Protein AF-A0A0G1X2Y5-F1 (afdb_monomer)

Structure (mmCIF, N/CA/C/O b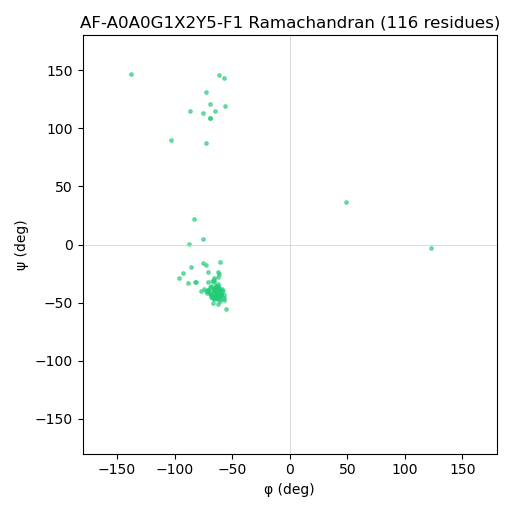ackbone):
data_AF-A0A0G1X2Y5-F1
#
_entry.id   AF-A0A0G1X2Y5-F1
#
loop_
_atom_site.group_PDB
_atom_site.id
_atom_site.type_symbol
_atom_site.label_atom_id
_atom_site.label_alt_id
_atom_site.label_comp_id
_atom_site.label_asym_id
_atom_site.label_entity_id
_atom_site.label_seq_id
_atom_site.pdbx_PDB_ins_code
_atom_site.Cartn_x
_atom_site.Cartn_y
_atom_site.Cartn_z
_atom_site.occupancy
_atom_site.B_iso_or_equiv
_atom_site.auth_seq_id
_atom_site.auth_comp_id
_atom_site.auth_asym_id
_atom_site.auth_atom_id
_atom_site.pdbx_PDB_model_num
ATOM 1 N N . MET A 1 1 ? 16.582 -7.481 -58.468 1.00 54.25 1 MET A N 1
ATOM 2 C CA . 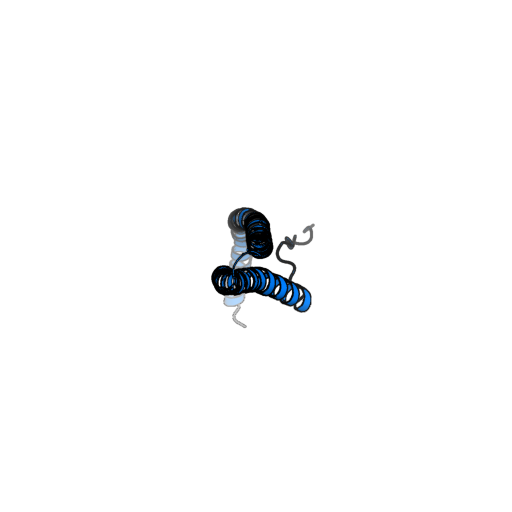MET A 1 1 ? 16.882 -6.993 -57.101 1.00 54.25 1 MET A CA 1
ATOM 3 C C . MET A 1 1 ? 17.859 -5.826 -57.211 1.00 54.25 1 MET A C 1
ATOM 5 O O . MET A 1 1 ? 18.912 -5.994 -57.813 1.00 54.25 1 MET A O 1
ATOM 9 N N . ASN A 1 2 ? 17.470 -4.622 -56.777 1.00 68.00 2 ASN A N 1
ATOM 10 C CA . ASN A 1 2 ? 18.220 -3.394 -57.066 1.00 68.00 2 ASN A CA 1
ATOM 11 C C . ASN A 1 2 ? 19.487 -3.320 -56.196 1.00 68.00 2 ASN A C 1
ATOM 13 O O . ASN A 1 2 ? 19.404 -3.183 -54.977 1.00 68.00 2 ASN A O 1
ATOM 17 N N . ARG A 1 3 ? 20.664 -3.406 -56.824 1.00 73.50 3 ARG A N 1
ATOM 18 C CA . ARG A 1 3 ? 21.982 -3.468 -56.164 1.00 73.50 3 ARG A CA 1
ATOM 19 C C . ARG A 1 3 ? 22.292 -2.230 -55.302 1.00 73.50 3 ARG A C 1
ATOM 21 O O . ARG A 1 3 ? 23.191 -2.279 -54.472 1.00 73.50 3 ARG A O 1
ATOM 28 N N . ASN A 1 4 ? 21.538 -1.141 -55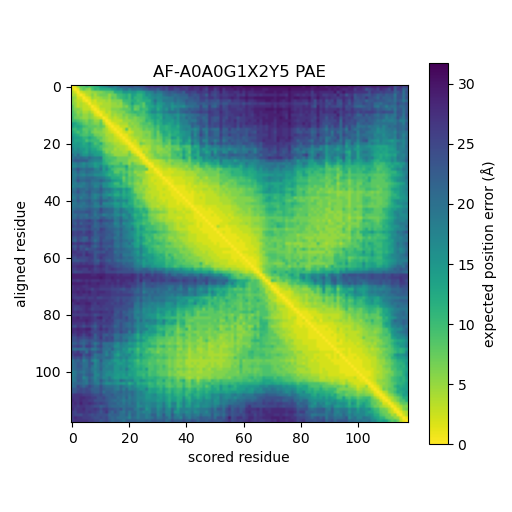.475 1.00 64.94 4 ASN A N 1
ATOM 29 C CA . ASN A 1 4 ? 21.641 0.081 -54.674 1.00 64.94 4 ASN A CA 1
ATOM 30 C C . ASN A 1 4 ? 20.884 -0.006 -53.335 1.00 64.94 4 ASN A C 1
ATOM 32 O O . ASN A 1 4 ? 21.384 0.514 -52.346 1.00 64.94 4 ASN A O 1
ATOM 36 N N . LEU A 1 5 ? 19.761 -0.738 -53.264 1.00 71.62 5 LEU A N 1
ATOM 37 C CA . LE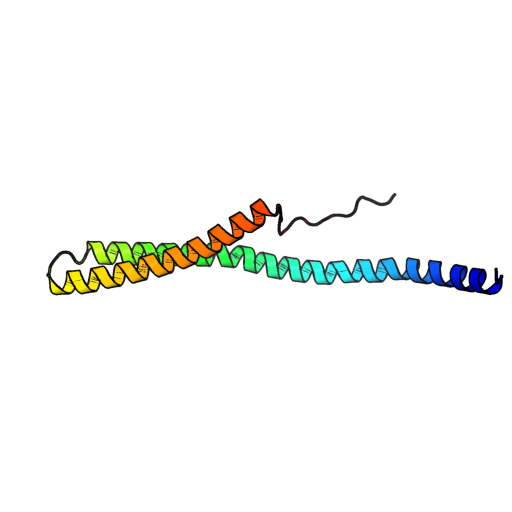U A 1 5 ? 19.017 -0.963 -52.010 1.00 71.62 5 LEU A CA 1
ATOM 38 C C . LEU A 1 5 ? 19.821 -1.799 -51.004 1.00 71.62 5 LEU A C 1
ATOM 40 O O . LEU A 1 5 ? 19.729 -1.595 -49.798 1.00 71.62 5 LEU A O 1
ATOM 44 N N . GLN A 1 6 ? 20.653 -2.718 -51.499 1.00 69.56 6 GLN A N 1
ATOM 45 C CA . GLN A 1 6 ? 21.535 -3.522 -50.650 1.00 69.56 6 GLN A CA 1
ATOM 46 C C . GLN A 1 6 ? 22.682 -2.695 -50.060 1.00 69.56 6 GLN A C 1
ATOM 48 O O . GLN A 1 6 ? 23.095 -2.938 -48.932 1.00 69.56 6 GLN A O 1
ATOM 53 N N . LYS A 1 7 ? 23.162 -1.679 -50.788 1.00 64.25 7 LYS A N 1
ATOM 54 C CA . LYS A 1 7 ? 24.212 -0.768 -50.312 1.00 64.25 7 LYS A CA 1
ATOM 55 C C . LYS A 1 7 ? 23.688 0.223 -49.276 1.00 64.25 7 LYS A C 1
ATOM 57 O O . LYS A 1 7 ? 24.381 0.492 -48.303 1.00 64.25 7 LYS A O 1
ATOM 62 N N . THR A 1 8 ? 22.464 0.726 -49.450 1.00 65.19 8 THR A N 1
ATOM 63 C CA . THR A 1 8 ? 21.828 1.603 -48.456 1.00 65.19 8 THR A CA 1
ATOM 64 C C . THR A 1 8 ? 21.458 0.837 -47.190 1.00 65.19 8 THR A C 1
ATOM 66 O O . THR A 1 8 ? 21.715 1.323 -46.095 1.00 65.19 8 THR A O 1
ATOM 69 N N . ALA A 1 9 ? 20.945 -0.392 -47.313 1.00 62.88 9 ALA A N 1
ATOM 70 C CA . ALA A 1 9 ? 20.699 -1.260 -46.161 1.00 62.88 9 ALA A CA 1
ATOM 71 C C . ALA A 1 9 ? 22.002 -1.606 -45.413 1.00 62.88 9 ALA A C 1
ATOM 73 O O . ALA A 1 9 ? 22.048 -1.504 -44.191 1.00 62.88 9 ALA A O 1
ATOM 74 N N . ALA A 1 10 ? 23.083 -1.919 -46.136 1.00 67.81 10 ALA A N 1
ATOM 75 C CA . ALA A 1 10 ? 24.391 -2.205 -45.542 1.00 67.81 10 ALA A CA 1
ATOM 76 C C . ALA A 1 10 ? 25.000 -1.018 -44.769 1.00 67.81 10 ALA A C 1
ATOM 78 O O . ALA A 1 10 ? 25.813 -1.242 -43.878 1.00 67.81 10 ALA A O 1
ATOM 79 N N . TRP A 1 11 ? 24.608 0.224 -45.074 1.00 65.50 11 TRP A N 1
ATOM 80 C CA . TRP A 1 11 ? 25.091 1.422 -44.373 1.00 65.50 11 TRP A CA 1
ATOM 81 C C . TRP A 1 11 ? 24.191 1.847 -43.198 1.00 65.50 11 TRP A C 1
ATOM 83 O O . TRP A 1 11 ? 24.664 2.453 -42.241 1.00 65.50 11 TRP A O 1
ATOM 93 N N . LEU A 1 12 ? 22.905 1.479 -43.225 1.00 69.19 12 LEU A N 1
ATOM 94 C CA . LEU A 1 12 ? 21.943 1.782 -42.156 1.00 69.19 12 LEU A CA 1
ATOM 95 C C . LEU A 1 12 ? 22.031 0.810 -40.966 1.00 69.19 12 LEU A C 1
ATOM 97 O O . LEU A 1 12 ? 21.821 1.220 -39.826 1.00 69.19 12 LEU A O 1
ATOM 101 N N . ILE A 1 13 ? 22.383 -0.458 -41.204 1.00 70.62 13 ILE A N 1
ATOM 102 C CA . ILE A 1 13 ? 22.492 -1.482 -40.147 1.00 70.62 13 ILE A CA 1
ATOM 103 C C . ILE A 1 13 ? 23.581 -1.141 -39.101 1.00 70.62 13 ILE A C 1
ATOM 105 O O . ILE A 1 13 ? 23.273 -1.186 -37.910 1.00 70.62 13 ILE A O 1
ATOM 109 N N . PRO A 1 14 ? 24.811 -0.727 -39.472 1.00 70.81 14 PRO A N 1
ATOM 110 C CA . PRO A 1 14 ? 25.836 -0.330 -38.503 1.00 70.81 14 PRO A CA 1
ATOM 111 C C . PRO A 1 14 ? 25.440 0.914 -37.702 1.00 70.81 14 PRO A C 1
ATOM 113 O O . PRO A 1 14 ? 25.701 0.978 -36.506 1.00 70.81 14 PRO A O 1
ATOM 116 N N . SER A 1 15 ? 24.770 1.883 -38.336 1.00 67.56 15 SER A N 1
ATOM 117 C CA . SER A 1 15 ? 24.283 3.095 -37.664 1.00 67.56 15 SER A CA 1
ATOM 118 C C . SER A 1 15 ? 23.255 2.782 -36.578 1.00 67.56 15 SER A C 1
ATOM 120 O O . SER A 1 15 ? 23.249 3.442 -35.544 1.00 67.56 15 SER A O 1
ATOM 122 N N . LEU A 1 16 ? 22.391 1.788 -36.801 1.00 72.19 16 LEU A N 1
ATOM 123 C CA . LEU A 1 16 ? 21.417 1.347 -35.806 1.00 72.19 16 LEU A CA 1
ATOM 124 C C . LEU A 1 16 ? 22.100 0.595 -34.658 1.00 72.19 16 LEU A C 1
ATOM 126 O O . LEU A 1 16 ? 21.788 0.848 -33.501 1.00 72.19 16 LEU A O 1
ATOM 130 N N . VAL A 1 17 ? 23.076 -0.267 -34.966 1.00 77.06 17 VAL A N 1
ATOM 131 C CA . VAL A 1 17 ? 23.857 -1.014 -33.963 1.00 77.06 17 VAL A CA 1
ATOM 132 C C . VAL A 1 17 ? 24.697 -0.078 -33.088 1.00 77.06 17 VAL A C 1
ATOM 134 O O . VAL A 1 17 ? 24.780 -0.285 -31.883 1.00 77.06 17 VAL A O 1
ATOM 137 N N . LEU A 1 18 ? 25.255 0.991 -33.659 1.00 73.94 18 LEU A N 1
ATOM 138 C CA . LEU A 1 18 ? 25.996 2.023 -32.923 1.00 73.94 18 LEU A CA 1
ATOM 139 C C . LEU A 1 18 ? 25.094 2.936 -32.077 1.00 73.94 18 LEU A C 1
ATOM 141 O O . LEU A 1 18 ? 25.590 3.592 -31.164 1.00 73.94 18 LEU A O 1
ATOM 145 N N . ALA A 1 19 ? 23.786 2.968 -32.345 1.00 69.00 19 ALA A N 1
ATOM 146 C CA . ALA A 1 19 ? 22.810 3.683 -31.526 1.00 69.00 19 ALA A CA 1
ATOM 147 C C . ALA A 1 19 ? 22.292 2.842 -30.342 1.00 69.00 19 ALA A C 1
ATOM 149 O O . ALA A 1 19 ? 21.809 3.414 -29.364 1.00 69.00 19 ALA A O 1
ATOM 150 N N . LEU A 1 20 ? 22.436 1.507 -30.377 1.00 70.62 20 LEU A N 1
ATOM 151 C CA . LEU A 1 20 ? 22.011 0.619 -29.283 1.00 70.62 20 LEU A CA 1
ATOM 152 C C . LEU A 1 20 ? 22.664 0.968 -27.933 1.00 70.62 20 LEU A C 1
ATOM 154 O O . LEU A 1 20 ? 21.929 1.036 -26.951 1.00 70.62 20 LEU A O 1
ATOM 158 N N . PRO A 1 21 ? 23.980 1.264 -27.837 1.00 74.44 21 PRO A N 1
ATOM 159 C CA . PRO A 1 21 ? 24.603 1.621 -26.563 1.00 74.44 21 PRO A CA 1
ATOM 160 C C . PRO A 1 21 ? 24.030 2.901 -25.946 1.00 74.44 21 PRO A C 1
ATOM 162 O O . PRO A 1 21 ? 23.920 2.992 -24.728 1.00 74.44 21 PRO A O 1
ATOM 165 N N . VAL A 1 22 ? 23.629 3.879 -26.766 1.00 75.50 22 VAL A N 1
ATOM 166 C CA . VAL A 1 22 ? 23.036 5.141 -26.288 1.00 75.50 22 VAL A CA 1
ATOM 167 C C . VAL A 1 22 ? 21.628 4.904 -25.734 1.00 75.50 22 VAL A C 1
ATOM 169 O O . VAL A 1 22 ? 21.282 5.454 -24.692 1.00 75.50 22 VAL A O 1
ATOM 172 N N . VAL A 1 23 ? 20.845 4.029 -26.375 1.00 72.81 23 VAL A N 1
ATOM 173 C CA . VAL A 1 23 ? 19.513 3.623 -25.890 1.00 72.81 23 VAL A CA 1
ATOM 174 C C . VAL A 1 23 ? 19.618 2.799 -24.601 1.00 72.81 23 VAL A C 1
ATOM 176 O O . VAL A 1 23 ? 18.877 3.058 -23.659 1.00 72.81 23 VAL A O 1
ATOM 179 N N . VAL A 1 24 ? 20.579 1.871 -24.524 1.00 71.69 24 VAL A N 1
ATOM 180 C CA . VAL A 1 24 ? 20.852 1.075 -23.313 1.00 71.69 24 VAL A CA 1
ATOM 181 C C . VAL A 1 24 ? 21.328 1.963 -22.161 1.00 71.69 24 VAL A C 1
ATOM 183 O O . VAL A 1 24 ? 20.910 1.780 -21.023 1.00 71.69 24 VAL A O 1
ATOM 186 N N . SER A 1 25 ? 22.162 2.965 -22.443 1.00 67.62 25 SER A N 1
ATOM 187 C CA . SER A 1 25 ? 22.679 3.865 -21.404 1.00 67.62 25 SER A CA 1
ATOM 188 C C . SER A 1 25 ? 21.586 4.770 -20.825 1.00 67.62 25 SER A C 1
ATOM 190 O O . SER A 1 25 ? 21.567 4.982 -19.618 1.00 67.62 25 SER A O 1
ATOM 192 N N . ALA A 1 26 ? 20.635 5.232 -21.648 1.00 66.19 26 ALA A N 1
ATOM 193 C CA . ALA A 1 26 ? 19.488 6.028 -21.194 1.00 66.19 26 ALA A CA 1
ATOM 194 C C . ALA A 1 26 ? 18.459 5.219 -20.377 1.00 66.19 26 ALA A C 1
ATOM 196 O O . ALA A 1 26 ? 17.714 5.785 -19.577 1.00 66.19 26 ALA A O 1
ATOM 197 N N . GLN A 1 27 ? 18.414 3.897 -20.562 1.00 68.38 27 GLN A N 1
ATOM 198 C CA . GLN A 1 27 ? 17.501 3.015 -19.837 1.00 68.38 27 GLN A CA 1
ATOM 199 C C . GLN A 1 27 ? 17.868 2.917 -18.348 1.00 68.38 27 GLN A C 1
ATOM 201 O O . GLN A 1 27 ? 16.980 2.921 -17.501 1.00 68.38 27 GLN A O 1
ATOM 206 N N . ASN A 1 28 ? 19.165 2.946 -18.022 1.00 71.19 28 ASN A N 1
ATOM 207 C CA . ASN A 1 28 ? 19.655 2.847 -16.643 1.00 71.19 28 ASN A CA 1
ATOM 208 C C . ASN A 1 28 ? 19.231 4.040 -15.766 1.00 71.19 28 ASN A C 1
ATOM 210 O O . ASN A 1 28 ? 18.899 3.866 -14.592 1.00 71.19 28 ASN A O 1
ATOM 214 N N . ASP A 1 29 ? 19.200 5.252 -16.326 1.00 77.38 29 ASP A N 1
ATOM 215 C CA . ASP A 1 29 ? 18.784 6.450 -15.586 1.00 77.38 29 ASP A CA 1
ATOM 216 C C . ASP A 1 29 ? 17.274 6.436 -15.300 1.00 77.38 29 ASP A C 1
ATOM 218 O O . ASP A 1 29 ? 16.830 6.775 -14.207 1.00 77.38 29 ASP A O 1
ATOM 222 N N . VAL A 1 30 ? 16.458 5.980 -16.252 1.00 77.31 30 VAL A N 1
ATOM 223 C CA . VAL A 1 30 ? 15.003 5.874 -16.059 1.00 77.31 30 VAL A CA 1
ATOM 224 C C . VAL A 1 30 ? 14.651 4.719 -15.116 1.00 77.31 30 VAL A C 1
ATOM 226 O O . VAL A 1 30 ? 13.782 4.875 -14.257 1.00 77.31 30 VAL A O 1
ATOM 229 N N . GLU A 1 31 ? 15.338 3.581 -15.229 1.00 80.19 31 GLU A N 1
ATOM 230 C CA . GLU A 1 31 ? 15.151 2.432 -14.338 1.00 80.19 31 GLU A CA 1
ATOM 231 C C . GLU A 1 31 ? 15.592 2.724 -12.904 1.00 80.19 31 GLU A C 1
ATOM 233 O O . GLU A 1 31 ? 14.912 2.296 -11.972 1.00 80.19 31 GLU A O 1
ATOM 238 N N . SER A 1 32 ? 16.670 3.488 -12.704 1.00 79.38 32 SER A N 1
ATOM 239 C CA . SER A 1 32 ? 17.107 3.888 -11.361 1.00 79.38 32 SER A CA 1
ATOM 240 C C . SER A 1 32 ? 16.109 4.834 -10.693 1.00 79.38 32 SER A C 1
ATOM 242 O O . SER A 1 32 ? 15.710 4.584 -9.557 1.00 79.38 32 SER A O 1
ATOM 244 N N . LEU A 1 33 ? 15.597 5.840 -11.412 1.00 81.50 33 LEU A N 1
ATOM 245 C CA . LEU A 1 33 ? 14.558 6.737 -10.894 1.00 81.50 33 LEU A CA 1
ATOM 246 C C . LEU A 1 33 ? 13.252 5.994 -10.577 1.00 81.50 33 LEU A C 1
ATOM 248 O O . LEU A 1 33 ? 12.649 6.212 -9.525 1.00 81.50 33 LEU A O 1
ATOM 252 N N . LEU A 1 34 ? 12.812 5.096 -11.464 1.00 83.62 34 LEU A N 1
ATOM 253 C CA . LEU A 1 34 ? 11.641 4.249 -11.218 1.00 83.62 34 LEU A CA 1
ATOM 254 C C . LEU A 1 34 ? 11.871 3.297 -10.041 1.00 83.62 34 LEU A C 1
ATOM 256 O O . LEU A 1 34 ? 10.962 3.109 -9.235 1.00 83.62 34 LEU A O 1
ATOM 260 N N . GLY A 1 35 ? 13.069 2.725 -9.922 1.00 82.19 35 GLY A N 1
ATOM 261 C CA . GLY A 1 35 ? 13.474 1.869 -8.811 1.00 82.19 35 GLY A CA 1
ATOM 262 C C . GLY A 1 35 ? 13.449 2.605 -7.473 1.00 82.19 35 GLY A C 1
ATOM 263 O O . GLY A 1 35 ? 12.911 2.078 -6.499 1.00 82.19 35 GLY A O 1
ATOM 264 N N . ASP A 1 36 ? 13.936 3.844 -7.437 1.00 85.50 36 ASP A N 1
ATOM 265 C CA . ASP A 1 36 ? 13.915 4.687 -6.244 1.00 85.50 36 ASP A CA 1
ATOM 266 C C . ASP A 1 36 ? 12.485 5.060 -5.845 1.00 85.50 36 ASP A C 1
ATOM 268 O O . ASP A 1 36 ? 12.088 4.836 -4.700 1.00 85.50 36 ASP A O 1
ATOM 272 N N . VAL A 1 37 ? 11.669 5.557 -6.783 1.00 86.19 37 VAL A N 1
ATOM 273 C CA . VAL A 1 37 ? 10.252 5.882 -6.527 1.00 86.19 37 VAL A CA 1
ATOM 274 C C . VAL A 1 37 ? 9.501 4.657 -6.025 1.00 86.19 37 VAL A C 1
ATOM 276 O O . VAL A 1 37 ? 8.773 4.721 -5.033 1.00 86.19 37 VAL A O 1
ATOM 279 N N . ARG A 1 38 ? 9.710 3.518 -6.679 1.00 85.50 38 ARG A N 1
ATOM 280 C CA . ARG A 1 38 ? 9.109 2.257 -6.280 1.00 85.50 38 ARG A CA 1
ATOM 281 C C . ARG A 1 38 ? 9.540 1.850 -4.874 1.00 85.50 38 ARG A C 1
ATOM 283 O O . ARG A 1 38 ? 8.688 1.470 -4.083 1.00 85.50 38 ARG A O 1
ATOM 290 N N . ARG A 1 39 ? 10.825 1.967 -4.536 1.00 85.56 39 ARG A N 1
ATOM 291 C CA . ARG A 1 39 ? 11.337 1.655 -3.196 1.00 85.56 39 ARG A CA 1
ATOM 292 C C . ARG A 1 39 ? 10.663 2.507 -2.122 1.00 85.56 39 ARG A C 1
ATOM 294 O O . ARG A 1 39 ? 10.354 1.992 -1.049 1.00 85.56 39 ARG A O 1
ATOM 301 N N . TRP A 1 40 ? 10.399 3.782 -2.409 1.00 87.12 40 TRP A N 1
ATOM 302 C CA . TRP A 1 40 ? 9.629 4.645 -1.512 1.00 87.12 40 TRP A CA 1
ATOM 303 C C . TRP A 1 40 ? 8.174 4.188 -1.376 1.00 87.12 40 TRP A C 1
ATOM 305 O O . TRP A 1 40 ? 7.668 4.127 -0.258 1.00 87.12 40 TRP A O 1
ATOM 315 N N . LEU A 1 41 ? 7.509 3.825 -2.477 1.00 84.62 41 LEU A N 1
ATOM 316 C CA . LEU A 1 41 ? 6.130 3.320 -2.459 1.00 84.62 41 LEU A CA 1
ATOM 317 C C . LEU A 1 41 ? 6.004 1.982 -1.714 1.00 84.62 41 LEU A C 1
ATOM 319 O O . LEU A 1 41 ? 5.125 1.843 -0.863 1.00 84.62 41 LEU A O 1
ATOM 323 N N . ASP A 1 42 ? 6.905 1.037 -1.986 1.00 85.06 42 ASP A N 1
ATOM 324 C CA . ASP A 1 42 ? 6.954 -0.285 -1.351 1.00 85.06 42 ASP A CA 1
ATOM 325 C C . ASP A 1 42 ? 7.188 -0.168 0.168 1.00 85.06 42 ASP A C 1
ATOM 327 O O . ASP A 1 42 ? 6.762 -1.033 0.929 1.00 8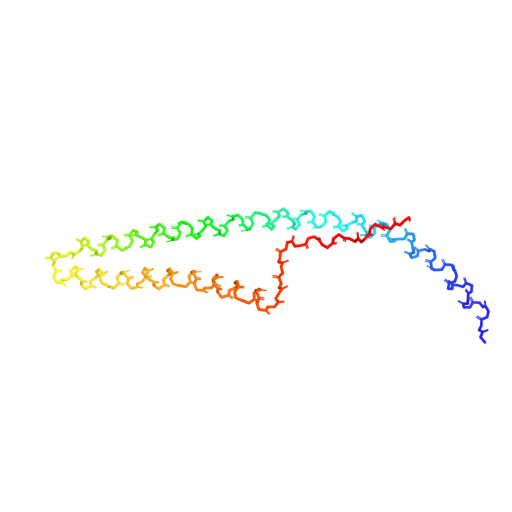5.06 42 ASP A O 1
ATOM 331 N N . LEU A 1 43 ? 7.809 0.924 0.629 1.00 87.62 43 LEU A N 1
ATOM 332 C CA . LEU A 1 43 ? 8.006 1.227 2.049 1.00 87.62 43 LEU A CA 1
ATOM 333 C C . LEU A 1 43 ? 6.829 2.007 2.660 1.00 87.62 43 LEU A C 1
ATOM 335 O O . LEU A 1 43 ? 6.487 1.809 3.825 1.00 87.62 43 LEU A O 1
ATOM 339 N N . LEU A 1 44 ? 6.170 2.865 1.880 1.00 87.25 44 LEU A N 1
ATOM 340 C CA . LEU A 1 44 ? 5.047 3.689 2.332 1.00 87.25 44 LEU A CA 1
ATOM 341 C C . LEU A 1 44 ? 3.793 2.852 2.616 1.00 87.25 44 LEU A C 1
ATOM 343 O O . LEU A 1 44 ? 3.111 3.054 3.621 1.00 87.25 44 LEU A O 1
ATOM 347 N N . VAL A 1 45 ? 3.505 1.891 1.743 1.00 86.06 45 VAL A N 1
ATOM 348 C CA . VAL A 1 45 ? 2.352 0.989 1.839 1.00 86.06 45 VAL A CA 1
ATOM 349 C C . VAL A 1 45 ? 2.287 0.226 3.176 1.00 86.06 45 VAL A C 1
ATOM 351 O O . VAL A 1 45 ? 1.267 0.340 3.864 1.00 86.06 45 VAL A O 1
ATOM 354 N N . PRO A 1 46 ? 3.326 -0.519 3.609 1.00 82.88 46 PRO A N 1
ATOM 355 C CA . PRO A 1 46 ? 3.292 -1.243 4.879 1.00 82.88 46 PRO A CA 1
ATOM 356 C C . PRO A 1 46 ? 3.225 -0.308 6.093 1.00 82.88 46 PRO A C 1
ATOM 358 O O . PRO A 1 46 ? 2.616 -0.665 7.101 1.00 82.88 46 PRO A O 1
ATOM 361 N N . ILE A 1 47 ? 3.775 0.909 6.004 1.00 89.06 47 ILE A N 1
ATOM 362 C CA . ILE A 1 47 ? 3.641 1.919 7.065 1.00 89.06 47 ILE A CA 1
ATOM 363 C C . ILE A 1 47 ? 2.182 2.369 7.202 1.00 89.06 47 ILE A C 1
ATOM 365 O O . ILE A 1 47 ? 1.656 2.397 8.315 1.00 89.06 47 ILE A O 1
ATOM 369 N N . LEU A 1 48 ? 1.505 2.671 6.089 1.00 85.31 48 LEU A N 1
ATOM 370 C CA . LEU A 1 48 ? 0.077 3.010 6.091 1.00 85.31 48 LEU A CA 1
ATOM 371 C C . LEU A 1 48 ? -0.776 1.864 6.644 1.00 85.31 48 LEU A C 1
ATOM 373 O O . LEU A 1 48 ? -1.688 2.112 7.431 1.00 85.31 48 LEU A O 1
ATOM 377 N N . MET A 1 49 ? -0.449 0.619 6.291 1.00 85.19 49 MET A N 1
ATOM 378 C CA . MET A 1 49 ? -1.094 -0.573 6.852 1.00 85.19 49 MET A CA 1
ATOM 379 C C . MET A 1 49 ? -0.886 -0.672 8.370 1.00 85.19 49 MET A C 1
ATOM 381 O O . MET A 1 49 ? -1.842 -0.920 9.103 1.00 85.19 49 MET A O 1
ATOM 385 N N . GLY A 1 50 ? 0.334 -0.425 8.861 1.00 87.00 50 GLY A N 1
ATOM 386 C CA . GLY A 1 50 ? 0.648 -0.422 10.292 1.00 87.00 50 GLY A CA 1
ATOM 387 C C . GLY A 1 50 ? -0.111 0.660 11.064 1.00 87.00 50 GLY A C 1
ATOM 388 O O . GLY A 1 50 ? -0.709 0.379 12.101 1.00 87.00 50 GLY A O 1
ATOM 389 N N . ILE A 1 51 ? -0.159 1.884 10.533 1.00 86.75 51 ILE A N 1
ATOM 390 C CA . ILE A 1 51 ? -0.936 2.985 11.120 1.00 86.75 51 ILE A CA 1
ATOM 391 C C . ILE A 1 51 ? -2.434 2.646 11.100 1.00 86.75 51 ILE A C 1
ATOM 393 O O . ILE A 1 51 ? -3.109 2.789 12.119 1.00 86.75 51 ILE A O 1
ATOM 397 N N . GLY A 1 52 ? -2.951 2.136 9.979 1.00 81.75 52 GLY A N 1
ATOM 398 C CA . GLY A 1 52 ? -4.345 1.706 9.846 1.00 81.75 52 GLY A CA 1
ATOM 399 C C . GLY A 1 52 ? -4.733 0.622 10.856 1.00 81.75 52 GLY A C 1
ATOM 400 O O . GLY A 1 52 ? -5.804 0.701 11.459 1.00 81.75 52 GLY A O 1
ATOM 401 N N . LEU A 1 53 ? -3.842 -0.340 11.114 1.00 84.12 53 LEU A N 1
ATOM 402 C CA . LEU A 1 53 ? -4.038 -1.371 12.133 1.00 84.12 53 LEU A CA 1
ATOM 403 C C . LEU A 1 53 ? -4.128 -0.777 13.546 1.00 84.12 53 LEU A C 1
ATOM 405 O O . LEU A 1 53 ? -4.987 -1.181 14.327 1.00 84.12 53 LEU A O 1
ATOM 409 N N . ILE A 1 54 ? -3.286 0.206 13.874 1.00 87.56 54 ILE A N 1
ATOM 410 C CA . ILE A 1 54 ? -3.327 0.885 15.178 1.00 87.56 54 ILE A CA 1
ATOM 411 C C . ILE A 1 54 ? -4.670 1.604 15.370 1.00 87.56 54 ILE A C 1
ATOM 413 O O . ILE A 1 54 ? -5.300 1.453 16.418 1.00 87.56 54 ILE A O 1
ATOM 417 N N . PHE A 1 55 ? -5.147 2.335 14.358 1.00 80.81 55 PHE A N 1
ATOM 418 C CA . PHE A 1 55 ? -6.455 3.000 14.410 1.00 80.81 55 PHE A CA 1
ATOM 419 C C . PHE A 1 55 ? -7.616 2.007 14.520 1.00 80.81 55 PHE A C 1
ATOM 421 O O . PHE A 1 55 ? -8.563 2.251 15.271 1.00 80.81 55 PHE A O 1
ATOM 428 N N . PHE A 1 56 ? -7.529 0.871 13.827 1.00 81.06 56 PHE A N 1
ATOM 429 C CA . PHE A 1 56 ? -8.508 -0.205 13.940 1.00 81.06 56 PHE A CA 1
ATOM 430 C C . PHE A 1 56 ? -8.581 -0.762 15.370 1.00 81.06 56 PHE A C 1
ATOM 432 O O . PHE A 1 56 ? -9.666 -0.841 15.950 1.00 81.06 56 PHE A O 1
ATOM 439 N N . ILE A 1 57 ? -7.428 -1.073 15.974 1.00 84.25 57 ILE A N 1
ATOM 440 C CA . ILE A 1 57 ? -7.348 -1.568 17.356 1.00 84.25 57 ILE A CA 1
ATOM 441 C C . ILE A 1 57 ? -7.885 -0.517 18.340 1.00 84.25 57 ILE A C 1
ATOM 443 O O . ILE A 1 57 ? -8.641 -0.859 19.250 1.00 84.25 57 ILE A O 1
ATOM 447 N N . TRP A 1 58 ? -7.564 0.765 18.145 1.00 79.06 58 TRP A N 1
ATOM 448 C CA . TRP A 1 58 ? -8.078 1.853 18.982 1.00 79.06 58 TRP A CA 1
ATOM 449 C C . TRP A 1 58 ? -9.610 1.952 18.944 1.00 79.06 58 TRP A C 1
ATOM 451 O O . TRP A 1 58 ? -10.251 2.083 19.991 1.00 79.06 58 TRP A O 1
ATOM 461 N N . GLY A 1 59 ? -10.211 1.834 17.755 1.00 76.31 59 GLY A N 1
ATOM 462 C CA . GLY A 1 59 ? -11.666 1.800 17.590 1.00 76.31 59 GLY A CA 1
ATOM 463 C C . GLY A 1 59 ? -12.315 0.617 18.316 1.00 76.31 59 GLY A C 1
ATOM 464 O O . GLY A 1 59 ? -13.358 0.778 18.952 1.00 76.31 59 GLY A O 1
ATOM 465 N N . LEU A 1 60 ? -11.659 -0.548 18.296 1.00 73.56 60 LEU A N 1
ATOM 466 C CA . LEU A 1 60 ? -12.123 -1.746 18.995 1.00 73.56 60 LEU A CA 1
ATOM 467 C C . LEU A 1 60 ? -12.111 -1.560 20.522 1.00 73.56 60 LEU A C 1
ATOM 469 O O . LEU A 1 60 ? -13.087 -1.879 21.199 1.00 73.56 60 LEU A O 1
ATOM 473 N N . ILE A 1 61 ? -11.035 -0.983 21.065 1.00 79.19 61 ILE A N 1
ATOM 474 C CA . ILE A 1 61 ? -10.905 -0.698 22.503 1.00 79.19 61 ILE A CA 1
ATOM 475 C C . ILE A 1 61 ? -11.982 0.295 22.967 1.00 79.19 61 ILE A C 1
ATOM 477 O O . ILE A 1 61 ? -12.524 0.150 24.064 1.00 79.19 61 ILE A O 1
ATOM 481 N N . GLN A 1 62 ? -12.295 1.310 22.157 1.00 70.69 62 GLN A N 1
ATOM 482 C CA . GLN A 1 62 ? -13.312 2.309 22.495 1.00 70.69 62 GLN A CA 1
ATOM 483 C C . GLN A 1 62 ? -14.712 1.690 22.615 1.00 70.69 62 GLN A C 1
ATOM 485 O O . GLN A 1 62 ? -15.487 2.091 23.479 1.00 70.69 62 GLN A O 1
ATOM 490 N N . TYR A 1 63 ? -15.024 0.689 21.793 1.00 69.38 63 TYR A N 1
ATOM 491 C CA . TYR A 1 63 ? -16.295 -0.028 21.870 1.00 69.38 63 TYR A CA 1
ATOM 492 C C . TYR A 1 63 ? -16.434 -0.867 23.133 1.00 69.38 63 TYR A C 1
ATOM 494 O O . TYR A 1 63 ? -17.467 -0.787 23.792 1.00 69.38 63 TYR A O 1
ATOM 502 N N . PHE A 1 64 ? -15.393 -1.615 23.507 1.00 70.88 64 PHE A N 1
ATOM 503 C CA . PHE A 1 64 ? -15.411 -2.383 24.755 1.00 70.88 64 PHE A CA 1
ATOM 504 C C . PHE A 1 64 ? -15.531 -1.483 25.992 1.00 70.88 64 PHE A C 1
ATOM 506 O O . PHE A 1 64 ? -16.097 -1.889 26.998 1.00 70.88 64 PHE A O 1
ATOM 513 N N . ARG A 1 65 ? -15.047 -0.235 25.927 1.00 69.88 65 ARG A N 1
ATOM 514 C CA . ARG A 1 65 ? -15.212 0.739 27.018 1.00 69.88 65 ARG A CA 1
ATOM 515 C C . ARG A 1 65 ? -16.618 1.341 27.129 1.00 69.88 65 ARG A C 1
ATOM 517 O O . ARG A 1 65 ? -16.929 1.909 28.170 1.00 69.88 65 ARG A O 1
ATOM 524 N N . ALA A 1 66 ? -17.473 1.225 26.115 1.00 67.38 66 ALA A N 1
ATOM 525 C CA . ALA A 1 66 ? -18.786 1.880 26.077 1.00 67.38 66 ALA A CA 1
ATOM 526 C C . ALA A 1 66 ? -19.912 1.115 26.819 1.00 67.38 66 ALA A C 1
ATOM 528 O O . ALA A 1 66 ? -21.093 1.316 26.545 1.00 67.38 66 ALA A O 1
ATOM 529 N N . GLU A 1 67 ? -19.593 0.227 27.765 1.00 57.50 67 GLU A N 1
ATOM 530 C CA . GLU A 1 67 ? -20.554 -0.740 28.328 1.00 57.50 67 GLU A CA 1
ATOM 531 C C . GLU A 1 67 ? -21.602 -0.182 29.328 1.00 57.50 67 GLU A C 1
ATOM 533 O O . GLU A 1 67 ? -22.431 -0.949 29.825 1.00 57.50 67 GLU A O 1
ATOM 538 N N . GLY A 1 68 ? -21.666 1.132 29.576 1.00 60.91 68 GLY A N 1
ATOM 539 C CA . GLY A 1 68 ? -22.419 1.711 30.705 1.00 60.91 68 GLY A CA 1
ATOM 540 C C . GLY A 1 68 ? -23.852 2.225 30.468 1.00 60.91 68 GLY A C 1
ATOM 541 O O . GLY A 1 68 ? -24.643 2.182 31.406 1.00 60.91 68 GLY A O 1
ATOM 542 N N . SER A 1 69 ? -24.228 2.696 29.271 1.00 65.75 69 SER A N 1
ATOM 543 C CA . SER A 1 69 ? -25.555 3.303 29.023 1.00 65.75 69 SER A CA 1
ATOM 544 C C . SER A 1 69 ? -26.163 2.850 27.683 1.00 65.75 69 SER A C 1
ATOM 546 O O . SER A 1 69 ? -25.435 2.564 26.733 1.00 65.75 69 SER A O 1
ATOM 548 N N . ASP A 1 70 ? -27.493 2.720 27.595 1.00 67.75 70 ASP A N 1
ATOM 549 C CA . ASP A 1 70 ? -28.173 2.205 26.388 1.00 67.75 70 ASP A CA 1
ATOM 550 C C . ASP A 1 70 ? -28.026 3.126 25.161 1.00 67.75 70 ASP A C 1
ATOM 552 O O . ASP A 1 70 ? -27.953 2.637 24.027 1.00 67.75 70 ASP A O 1
ATOM 556 N N . ASP A 1 71 ? -27.909 4.440 25.375 1.00 68.44 71 ASP A N 1
ATOM 557 C CA . ASP A 1 71 ? -27.676 5.412 24.300 1.00 68.44 71 ASP A CA 1
ATOM 558 C C . ASP A 1 71 ? -26.212 5.410 23.830 1.00 68.44 71 ASP A C 1
ATOM 560 O O . ASP A 1 71 ? -25.952 5.385 22.620 1.00 68.44 71 ASP A O 1
ATOM 564 N N . ASP A 1 72 ? -25.247 5.302 24.751 1.00 65.69 72 ASP A N 1
ATOM 565 C CA . ASP A 1 72 ? -23.825 5.214 24.390 1.00 65.69 72 ASP A CA 1
ATOM 566 C C . ASP A 1 72 ? -23.508 3.903 23.660 1.00 65.69 72 ASP A C 1
ATOM 568 O O . ASP A 1 72 ? -22.681 3.878 22.747 1.00 65.69 72 ASP A O 1
ATOM 572 N N . LYS A 1 73 ? -24.220 2.815 23.978 1.00 64.62 73 LYS A N 1
ATOM 573 C CA . LYS A 1 73 ? -24.080 1.523 23.290 1.00 64.62 73 LYS A CA 1
ATOM 574 C C . LYS A 1 73 ? -24.505 1.581 21.828 1.00 64.62 73 LYS A C 1
ATOM 576 O O . LYS A 1 73 ? -23.844 0.971 20.985 1.00 64.62 73 LYS A O 1
ATOM 581 N N . LYS A 1 74 ? -25.587 2.295 21.497 1.00 68.50 74 LYS A N 1
ATOM 582 C CA . LYS A 1 74 ? -26.022 2.462 20.097 1.00 68.50 74 LYS A CA 1
ATOM 583 C C . LYS A 1 74 ? -25.018 3.289 19.301 1.00 68.50 74 LYS A C 1
ATOM 585 O O . LYS A 1 74 ? -24.639 2.881 18.199 1.00 68.50 74 LYS A O 1
ATOM 590 N N . ALA A 1 75 ? -24.549 4.397 19.872 1.00 67.50 75 ALA A N 1
ATOM 591 C CA . ALA A 1 75 ? -23.551 5.252 19.238 1.00 67.50 75 ALA A CA 1
ATOM 592 C C . ALA A 1 75 ? -22.216 4.509 19.036 1.00 67.50 75 ALA A C 1
ATOM 594 O O . ALA A 1 75 ? -21.685 4.480 17.921 1.00 67.50 75 ALA A O 1
ATOM 595 N N . ALA A 1 76 ? -21.730 3.818 20.073 1.00 66.44 76 ALA A N 1
ATOM 596 C CA . ALA A 1 76 ? -20.493 3.042 20.036 1.00 66.44 76 ALA A CA 1
ATOM 597 C C . ALA A 1 76 ? -20.552 1.877 19.042 1.00 66.44 76 ALA A C 1
ATOM 599 O O . ALA A 1 76 ? -19.580 1.623 18.329 1.00 66.44 76 ALA A O 1
ATOM 600 N N . ARG A 1 77 ? -21.701 1.195 18.935 1.00 69.88 77 ARG A N 1
ATOM 601 C CA . ARG A 1 77 ? -21.890 0.112 17.963 1.00 69.88 77 ARG A CA 1
ATOM 602 C C . ARG A 1 77 ? -21.832 0.629 16.524 1.00 69.88 77 ARG A C 1
ATOM 604 O O . ARG A 1 77 ? -21.219 -0.027 15.688 1.00 69.88 77 ARG A O 1
ATOM 611 N N . SER A 1 78 ? -22.392 1.809 16.240 1.00 70.56 78 SER A N 1
ATOM 612 C CA . SER A 1 78 ? -22.275 2.415 14.904 1.00 70.56 78 SER A CA 1
ATOM 613 C C . SER A 1 78 ? -20.828 2.804 14.579 1.00 70.56 78 SER A C 1
ATOM 615 O O . SER A 1 78 ? -20.341 2.502 13.491 1.00 70.56 78 SER A O 1
ATOM 617 N N . ASN A 1 79 ? -20.099 3.364 15.551 1.00 71.06 79 ASN A N 1
ATOM 618 C CA . ASN A 1 79 ? -18.702 3.757 15.374 1.00 71.06 79 ASN A CA 1
ATOM 619 C C . ASN A 1 79 ? -17.786 2.560 15.099 1.00 71.06 79 ASN A C 1
ATOM 621 O O . ASN A 1 79 ? -16.865 2.670 14.289 1.00 71.06 79 ASN A O 1
ATOM 625 N N . ILE A 1 80 ? -18.052 1.404 15.719 1.00 75.88 80 ILE A N 1
ATOM 626 C CA . ILE A 1 80 ? -17.273 0.196 15.437 1.00 75.88 80 ILE A CA 1
ATOM 627 C C . ILE A 1 80 ? -17.476 -0.295 14.009 1.00 75.88 80 ILE A C 1
ATOM 629 O O . ILE A 1 80 ? -16.521 -0.731 13.371 1.00 75.88 80 ILE A O 1
ATOM 633 N N . VAL A 1 81 ? -18.706 -0.211 13.497 1.00 78.62 81 VAL A N 1
ATOM 634 C CA . VAL A 1 81 ? -19.025 -0.667 12.144 1.00 78.62 81 VAL A CA 1
ATOM 635 C C . VAL A 1 81 ? -18.243 0.165 11.132 1.00 78.62 81 VAL A C 1
ATOM 637 O O . VAL A 1 81 ? -17.628 -0.404 10.235 1.00 78.62 81 VAL A O 1
ATOM 640 N N . TYR A 1 82 ? -18.153 1.482 11.329 1.00 76.50 82 TYR A N 1
ATOM 641 C CA . TYR A 1 82 ? -17.311 2.337 10.489 1.00 76.50 82 TYR A CA 1
ATOM 642 C C . TYR A 1 82 ? -15.817 1.997 10.601 1.00 76.50 82 TYR A C 1
ATOM 644 O O . TYR A 1 82 ? -15.135 1.933 9.578 1.00 76.50 82 TYR A O 1
ATOM 652 N N . GLY A 1 83 ? -15.316 1.707 11.807 1.00 73.88 83 GLY A N 1
ATOM 653 C CA . GLY A 1 83 ? -13.930 1.266 12.010 1.00 73.88 83 GLY A CA 1
ATOM 654 C C . GLY A 1 83 ? -13.605 -0.052 11.296 1.00 73.88 83 GLY A C 1
ATOM 655 O O . GLY A 1 83 ? -12.567 -0.165 10.644 1.00 73.88 83 GLY A O 1
ATOM 656 N N . ILE A 1 84 ? -14.518 -1.025 11.354 1.00 81.31 84 ILE A N 1
ATOM 657 C CA . ILE A 1 84 ? -14.385 -2.315 10.664 1.00 81.31 84 ILE A CA 1
ATOM 658 C C . ILE A 1 84 ? -14.447 -2.133 9.148 1.00 81.31 84 ILE A C 1
ATOM 660 O O . ILE A 1 84 ? -13.624 -2.714 8.449 1.00 81.31 84 ILE A O 1
ATOM 664 N N . ILE A 1 85 ? -15.377 -1.324 8.632 1.00 83.50 85 ILE A N 1
ATOM 665 C CA . ILE A 1 85 ? -15.519 -1.089 7.187 1.00 83.50 85 ILE A CA 1
ATOM 666 C C . ILE A 1 85 ? -14.243 -0.471 6.609 1.00 83.50 85 ILE A C 1
ATOM 668 O O . ILE A 1 85 ? -13.742 -0.947 5.593 1.00 83.50 85 ILE A O 1
ATOM 672 N N . ILE A 1 86 ? -13.692 0.556 7.264 1.00 77.19 86 ILE A N 1
ATOM 673 C CA . ILE A 1 86 ? -12.476 1.235 6.797 1.00 77.19 86 ILE A CA 1
ATOM 674 C C . ILE A 1 86 ? -11.281 0.276 6.814 1.00 77.19 86 ILE A C 1
ATOM 676 O O . ILE A 1 86 ? -10.542 0.195 5.833 1.00 77.19 86 ILE A O 1
ATOM 680 N N . PHE A 1 87 ? -11.111 -0.494 7.891 1.00 82.94 87 PHE A N 1
ATOM 681 C CA . PHE A 1 87 ? -10.025 -1.468 7.987 1.00 82.94 87 PHE A CA 1
ATOM 682 C C . PHE A 1 87 ? -10.163 -2.595 6.955 1.00 82.94 87 PHE A C 1
ATOM 684 O O . PHE A 1 87 ? -9.207 -2.910 6.246 1.00 82.94 87 PHE A O 1
ATOM 691 N N . ALA A 1 88 ? -11.365 -3.157 6.814 1.00 85.06 88 ALA A N 1
ATOM 692 C CA . ALA A 1 88 ? -11.654 -4.204 5.841 1.00 85.06 88 ALA A CA 1
ATOM 693 C C . ALA A 1 88 ? -11.450 -3.725 4.396 1.00 85.06 88 ALA A C 1
ATOM 695 O O . ALA A 1 88 ? -10.967 -4.497 3.575 1.00 85.06 88 ALA A O 1
ATOM 696 N N . ALA A 1 89 ? -11.755 -2.462 4.081 1.00 85.81 89 ALA A N 1
ATOM 697 C CA . ALA A 1 89 ? -11.503 -1.894 2.759 1.00 85.81 89 ALA A CA 1
ATOM 698 C C . ALA A 1 89 ? -9.999 -1.776 2.455 1.00 85.81 89 ALA A C 1
ATOM 700 O O . ALA A 1 89 ? -9.562 -2.194 1.385 1.00 85.81 89 ALA A O 1
ATOM 701 N N . ILE A 1 90 ? -9.199 -1.263 3.399 1.00 82.75 90 ILE A N 1
ATOM 702 C CA . ILE A 1 90 ? -7.743 -1.113 3.229 1.00 82.75 90 ILE A CA 1
ATOM 703 C C . ILE A 1 90 ? -7.078 -2.484 3.041 1.00 82.75 90 ILE A C 1
ATOM 705 O O . ILE A 1 90 ? -6.360 -2.701 2.063 1.00 82.75 90 ILE A O 1
ATOM 709 N N . VAL A 1 91 ? -7.361 -3.431 3.941 1.00 85.50 91 VAL A N 1
ATOM 710 C CA . VAL A 1 91 ? -6.802 -4.790 3.880 1.00 85.50 91 VAL A CA 1
ATOM 711 C C . VAL A 1 91 ? -7.335 -5.551 2.665 1.00 85.50 91 VAL A C 1
ATOM 713 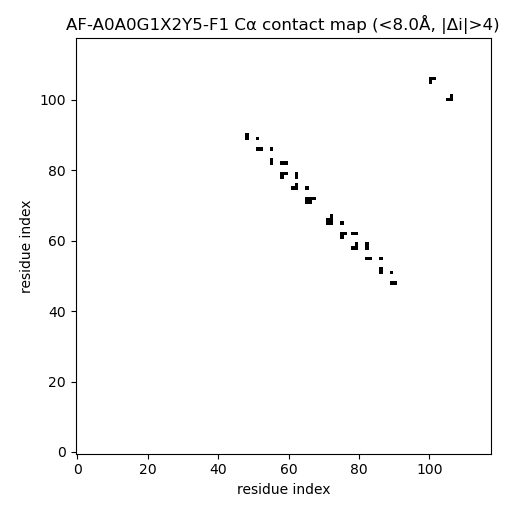O O . VAL A 1 91 ? -6.578 -6.257 2.007 1.00 85.50 91 VAL A O 1
ATOM 716 N N . GLY A 1 92 ? -8.619 -5.391 2.341 1.00 90.62 92 GLY A N 1
ATOM 717 C CA . GLY A 1 92 ? -9.276 -6.076 1.230 1.00 90.62 92 GLY A CA 1
ATOM 718 C C . GLY A 1 92 ? -8.719 -5.672 -0.131 1.00 90.62 92 GLY A C 1
ATOM 719 O O . GLY A 1 92 ? -8.414 -6.546 -0.939 1.00 90.62 92 GLY A O 1
ATOM 720 N N . ILE A 1 93 ? -8.516 -4.372 -0.374 1.00 90.00 93 ILE A N 1
ATOM 721 C CA . ILE A 1 93 ? -7.905 -3.885 -1.622 1.00 90.00 93 ILE A CA 1
ATOM 722 C C . ILE A 1 93 ? -6.478 -4.426 -1.751 1.00 90.00 93 ILE A C 1
ATOM 724 O O . ILE A 1 93 ? -6.106 -4.931 -2.807 1.00 90.00 93 ILE A O 1
ATOM 728 N N . TRP A 1 94 ? -5.687 -4.375 -0.678 1.00 85.56 94 TRP A N 1
ATOM 729 C CA . TRP A 1 94 ? -4.293 -4.813 -0.727 1.00 85.56 94 TRP A CA 1
ATOM 730 C C . TRP A 1 94 ? -4.142 -6.335 -0.860 1.00 85.56 94 TRP A C 1
ATOM 732 O O . TRP A 1 94 ? -3.328 -6.824 -1.641 1.00 85.56 94 TRP A O 1
ATOM 742 N N . GLY A 1 95 ? -4.976 -7.096 -0.148 1.00 88.69 95 GLY A N 1
ATOM 743 C CA . GLY A 1 95 ? -5.069 -8.547 -0.295 1.00 88.69 95 GLY A CA 1
ATOM 744 C C . GLY A 1 95 ? -5.464 -8.951 -1.714 1.00 88.69 95 GLY A C 1
ATOM 745 O O . GLY A 1 95 ? -4.840 -9.836 -2.292 1.00 88.69 95 GLY A O 1
ATOM 746 N N . LEU A 1 96 ? -6.434 -8.252 -2.313 1.00 93.44 96 LEU A N 1
ATOM 747 C CA . LEU A 1 96 ? -6.852 -8.496 -3.693 1.00 93.44 96 LEU A CA 1
ATOM 748 C C . LEU A 1 96 ? -5.732 -8.195 -4.697 1.00 93.44 96 LEU A C 1
ATOM 750 O O . LEU A 1 96 ? -5.527 -8.985 -5.616 1.00 93.44 96 LEU A O 1
ATOM 754 N N . VAL A 1 97 ? -4.973 -7.111 -4.506 1.00 89.44 97 VAL A N 1
ATOM 755 C CA . VAL A 1 97 ? -3.800 -6.805 -5.342 1.00 89.44 97 VAL A CA 1
ATOM 756 C C . VAL A 1 97 ? -2.790 -7.953 -5.311 1.00 89.44 97 VAL A C 1
ATOM 758 O O . VAL A 1 97 ? -2.368 -8.402 -6.374 1.00 89.44 97 VAL A O 1
ATOM 761 N N . ASN A 1 98 ? -2.449 -8.484 -4.133 1.00 88.69 98 ASN A N 1
ATOM 762 C CA . ASN A 1 98 ? -1.506 -9.605 -4.036 1.00 88.69 98 ASN A CA 1
ATOM 763 C C . ASN A 1 98 ? -2.015 -10.868 -4.728 1.00 88.69 98 ASN A C 1
ATOM 765 O O . ASN A 1 98 ? -1.256 -11.499 -5.456 1.00 88.69 98 ASN A O 1
ATOM 769 N N . ILE A 1 99 ? -3.300 -11.198 -4.561 1.00 93.62 99 ILE A N 1
ATOM 770 C CA . ILE A 1 99 ? -3.905 -12.357 -5.229 1.00 93.62 99 ILE A CA 1
ATOM 771 C C . ILE A 1 99 ? -3.802 -12.211 -6.749 1.00 93.62 99 ILE A C 1
ATOM 773 O O . ILE A 1 99 ? -3.470 -13.173 -7.438 1.00 93.62 99 ILE A O 1
ATOM 777 N N . VAL A 1 100 ? -4.055 -11.016 -7.290 1.00 94.19 100 VAL A N 1
ATOM 778 C CA . VAL A 1 100 ? -3.933 -10.757 -8.732 1.00 94.19 100 VAL A CA 1
ATOM 779 C C . VAL A 1 100 ? -2.480 -10.872 -9.194 1.00 94.19 100 VAL A C 1
ATOM 781 O O . VAL A 1 100 ? -2.225 -11.506 -10.216 1.00 94.19 100 VAL A O 1
ATOM 784 N N . LEU A 1 101 ? -1.528 -10.300 -8.452 1.00 90.06 101 LEU A N 1
ATOM 785 C CA . LEU A 1 101 ? -0.100 -10.396 -8.773 1.00 90.06 101 LEU A CA 1
ATOM 786 C C . LEU A 1 101 ? 0.380 -11.851 -8.784 1.00 90.06 101 LEU A C 1
ATOM 788 O O . LEU A 1 101 ? 1.063 -12.259 -9.720 1.00 90.06 101 LEU A O 1
ATOM 792 N N . GLU A 1 102 ? -0.031 -12.642 -7.794 1.00 90.75 102 GLU A N 1
ATOM 793 C CA . GLU A 1 102 ? 0.301 -14.063 -7.688 1.00 90.75 102 GLU A CA 1
ATOM 794 C C . GLU A 1 102 ? -0.357 -14.882 -8.805 1.00 90.75 102 GLU A C 1
ATOM 796 O O . GLU A 1 102 ? 0.311 -15.663 -9.478 1.00 90.75 102 GLU A O 1
ATOM 801 N N . THR A 1 103 ? -1.641 -14.636 -9.083 1.00 92.25 103 THR A N 1
ATOM 802 C CA . THR A 1 103 ? -2.392 -15.337 -10.140 1.00 92.25 103 THR A CA 1
ATOM 803 C C . THR A 1 103 ? -1.807 -15.077 -11.527 1.00 92.25 103 THR A C 1
ATOM 805 O O . THR A 1 103 ? -1.775 -15.969 -12.372 1.00 92.25 103 THR A O 1
ATOM 808 N N . LEU A 1 104 ? -1.337 -13.854 -11.776 1.00 92.94 104 LEU A N 1
ATOM 809 C CA . LEU A 1 104 ? -0.706 -13.475 -13.040 1.00 92.94 104 LEU A CA 1
ATOM 810 C C . LEU A 1 104 ? 0.806 -13.749 -13.053 1.00 92.94 104 LEU A C 1
ATOM 812 O O . LEU A 1 104 ? 1.464 -13.460 -14.051 1.00 92.94 104 LEU A O 1
ATOM 816 N N . ASN A 1 105 ? 1.356 -14.298 -11.962 1.00 86.50 105 ASN A N 1
ATO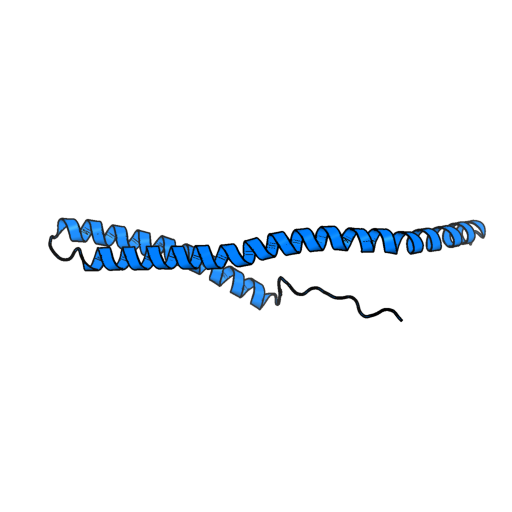M 817 C CA . ASN A 1 105 ? 2.784 -14.526 -11.747 1.00 86.50 105 ASN A CA 1
ATOM 818 C C . ASN A 1 105 ? 3.638 -13.280 -12.062 1.00 86.50 105 ASN A C 1
ATOM 820 O O . ASN A 1 105 ? 4.744 -13.362 -12.605 1.00 86.50 105 ASN A O 1
ATOM 824 N N . ILE A 1 106 ? 3.094 -12.104 -11.745 1.00 83.44 106 ILE A N 1
ATOM 825 C CA . ILE A 1 106 ? 3.761 -10.819 -11.913 1.00 83.44 106 ILE A CA 1
ATOM 826 C C . ILE A 1 106 ? 4.578 -10.594 -10.653 1.00 83.44 106 ILE A C 1
ATOM 828 O O . ILE A 1 106 ? 4.030 -10.436 -9.566 1.00 83.44 106 ILE A O 1
ATOM 832 N N . ASN A 1 107 ? 5.899 -10.563 -10.810 1.00 77.62 107 ASN A N 1
ATOM 833 C CA . ASN A 1 107 ? 6.810 -10.244 -9.725 1.00 77.62 107 ASN A CA 1
ATOM 834 C C . ASN A 1 107 ? 7.298 -8.808 -9.920 1.00 77.62 107 ASN A C 1
ATOM 836 O O . ASN A 1 107 ? 8.268 -8.569 -10.652 1.00 77.62 107 ASN A O 1
ATOM 840 N N . PRO A 1 108 ? 6.592 -7.815 -9.356 1.00 66.62 108 PRO A N 1
ATOM 841 C CA . PRO A 1 108 ? 7.039 -6.453 -9.484 1.00 66.62 108 PRO A CA 1
ATOM 842 C C . PRO A 1 108 ? 8.376 -6.406 -8.717 1.00 66.62 108 PRO A C 1
ATOM 844 O O . PRO A 1 108 ? 8.397 -6.593 -7.508 1.00 66.62 108 PRO A O 1
ATOM 847 N N . GLY A 1 109 ? 9.491 -6.157 -9.408 1.00 64.88 109 GLY A N 1
ATOM 848 C CA . GLY A 1 109 ? 10.806 -5.947 -8.781 1.00 64.88 109 GLY A CA 1
ATOM 849 C C . GLY A 1 109 ? 11.898 -6.906 -9.247 1.00 64.88 109 GLY A C 1
ATOM 850 O O . GLY A 1 109 ? 13.051 -6.746 -8.857 1.00 64.88 109 GLY A O 1
ATOM 851 N N . GLN A 1 110 ? 11.574 -7.872 -10.109 1.00 62.00 110 GLN A N 1
ATOM 852 C CA . GLN A 1 110 ? 12.595 -8.611 -10.846 1.00 62.00 110 GLN A CA 1
ATOM 853 C C . GLN A 1 110 ? 13.251 -7.675 -11.867 1.00 62.00 110 GLN A C 1
ATOM 855 O O . GLN A 1 110 ? 12.637 -7.295 -12.864 1.00 62.00 110 GLN A O 1
ATOM 860 N N . VAL A 1 111 ? 14.504 -7.304 -11.608 1.00 59.84 111 VAL A N 1
ATOM 861 C CA . VAL A 1 111 ? 15.375 -6.709 -12.622 1.00 59.84 111 VAL A CA 1
ATOM 862 C C . VAL A 1 111 ? 15.687 -7.830 -13.608 1.00 59.84 111 VAL A C 1
ATOM 864 O O . VAL A 1 111 ? 16.363 -8.796 -13.250 1.00 59.84 111 VAL A O 1
ATOM 867 N N . VAL A 1 112 ? 15.136 -7.762 -14.820 1.00 65.50 112 VAL A N 1
ATOM 868 C CA . VAL A 1 112 ? 15.471 -8.715 -15.884 1.00 65.50 112 VAL A CA 1
ATOM 869 C C . VAL A 1 112 ? 16.875 -8.357 -16.351 1.00 65.50 112 VAL A C 1
ATOM 871 O O . VAL A 1 112 ? 17.044 -7.540 -17.250 1.00 65.50 112 VAL A O 1
ATOM 874 N N . THR A 1 113 ? 17.896 -8.905 -15.695 1.00 65.81 113 THR A N 1
ATOM 875 C CA . THR A 1 113 ? 19.273 -8.712 -16.140 1.00 65.81 113 THR A CA 1
ATOM 876 C C . THR A 1 113 ? 19.462 -9.471 -17.454 1.00 65.81 113 THR A C 1
ATOM 878 O O . THR A 1 113 ? 19.228 -10.684 -17.508 1.00 65.81 113 THR A O 1
ATOM 881 N N . PRO A 1 114 ? 19.842 -8.787 -18.547 1.00 65.75 114 PRO A N 1
ATOM 882 C CA . PRO A 1 114 ? 20.144 -9.466 -19.795 1.00 65.75 114 PRO A CA 1
ATOM 883 C C . PRO A 1 114 ? 21.324 -10.429 -19.590 1.00 65.75 114 PRO A C 1
ATOM 885 O O . PRO A 1 114 ? 22.230 -10.124 -18.806 1.00 65.75 114 PRO A O 1
ATOM 888 N N . PRO A 1 115 ? 21.344 -11.585 -20.275 1.00 73.25 115 PRO A N 1
ATOM 889 C CA . PRO A 1 115 ? 22.460 -12.518 -20.184 1.00 73.25 115 PRO A CA 1
ATOM 890 C C . PRO A 1 115 ? 23.775 -11.8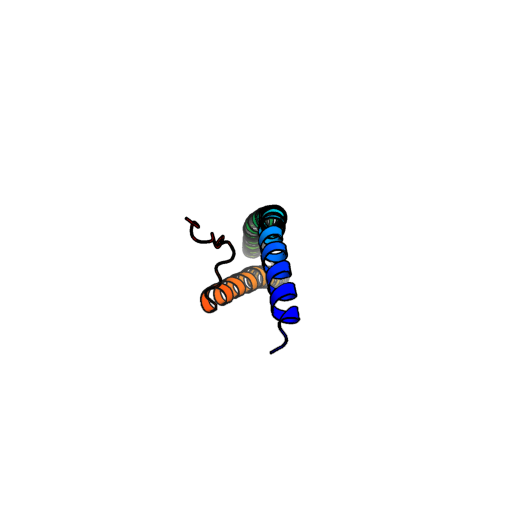24 -20.583 1.00 73.25 115 PRO A C 1
ATOM 892 O O . PRO A 1 115 ? 23.760 -10.999 -21.503 1.00 73.25 115 PRO A O 1
ATOM 895 N N . PRO A 1 116 ? 24.910 -12.150 -19.931 1.00 67.44 116 PRO A N 1
ATOM 896 C CA . PRO A 1 116 ? 26.204 -11.583 -20.292 1.00 67.44 116 PRO A CA 1
ATOM 897 C C . PRO A 1 116 ? 26.504 -11.865 -21.764 1.00 67.44 116 PRO A C 1
ATOM 899 O O . PRO A 1 116 ? 26.565 -13.025 -22.180 1.00 67.44 116 PRO A O 1
ATOM 902 N N . VAL A 1 117 ? 26.659 -10.804 -22.554 1.00 70.69 117 VAL A N 1
ATOM 903 C CA . VAL A 1 117 ? 27.166 -10.919 -23.923 1.00 70.69 117 VAL A CA 1
ATOM 904 C C . VAL A 1 117 ? 28.674 -11.216 -23.860 1.00 70.69 117 VAL A C 1
ATOM 906 O O . VAL A 1 117 ? 29.362 -10.565 -23.069 1.00 70.69 117 VAL A O 1
ATOM 909 N N . PRO A 1 118 ? 29.179 -12.219 -24.602 1.00 63.53 118 PRO A N 1
ATOM 910 C CA . PRO A 1 118 ? 30.608 -12.531 -24.662 1.00 63.53 118 PRO A CA 1
ATOM 911 C C . PRO A 1 118 ? 31.426 -11.458 -25.390 1.00 63.53 118 PRO A C 1
ATOM 913 O O . PRO A 1 118 ? 30.854 -10.747 -26.251 1.00 63.53 118 PRO A O 1
#

pLDDT: mean 76.42, std 9.38, range [54.25, 94.19]

Secondary structure (DSSP, 8-state):
--HHHHHHHHHHHHHHHHHHHHHHHHHHHHHHHHHHHHHHHHHHHHHHHHHHHHHHHHHHHHHHHTTT-HHHHHHHHHHHHHHHHHHHHHHHHHHHHHHHHHHTT--TT---PPPPP-

Radius of gyration: 28.3 Å; Cα contacts (8 Å, |Δi|>4): 27; chains: 1; bounding box: 59×22×88 Å

Solvent-accessible surface area (backbone atoms only — no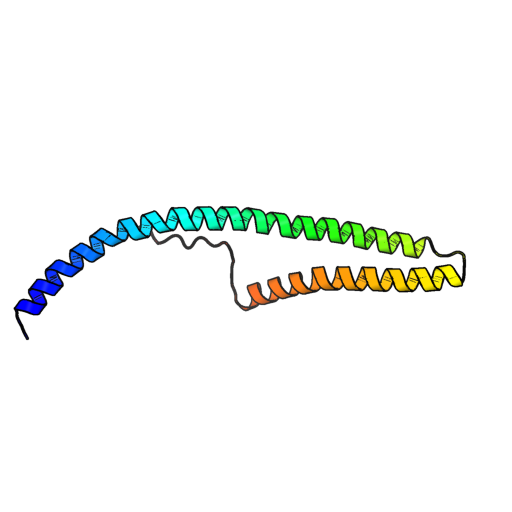t comparable to full-atom values): 6792 Å² total; per-residue (Å²): 131,66,75,64,60,57,54,54,51,65,58,48,53,58,57,52,60,68,44,46,62,61,55,57,57,56,46,54,59,54,49,48,53,51,50,52,54,45,53,52,48,69,54,47,53,60,50,52,51,52,53,48,49,52,53,39,53,51,40,52,54,53,42,72,68,36,80,82,47,78,68,50,38,57,53,36,53,53,54,39,52,54,37,50,52,56,45,51,50,58,52,47,55,53,52,50,50,51,53,51,30,60,75,68,70,53,66,92,80,72,76,83,72,76,79,87,78,130

Foldseek 3Di:
DDPVVVVVVVVVVVVVVVCVVVVVVVVVVVVVVVVVVVVVVVVVLVVVLVVLVVQLVVLVVVQVVQPDDPVSNVVSVVSNVVSCVVNCVSCVVVVVVVVVCVVVVPDPPPPPDDPDDD

Sequence (118 aa):
MNRNLQKTAAWLIPSLVLALPVVVSAQNDVESLLGDVRRWLDLLVPILMGIGLIFFIWGLIQYFRAEGSDDDKKAARSNIVYGIIIFAAIVGIWGLVNIVLETLNINPGQVVTPPPVP

Mean predicted aligned error: 13.55 Å